Protein AF-A0A258KPZ6-F1 (afdb_monomer_lite)

Foldseek 3Di:
DDPVVVQVQQAADPVQQAQKKKKKWKDAFQKIWIWIWGQDPPPGIGTHDIDMDGDHGFHKIKIKMKMHHDQKIKIWMWMFHFDDDPPDTDTDIDIDIDITHDDD

Radius of gyration: 16.71 Å; chains: 1; bounding box: 47×38×44 Å

Sequence (104 aa):
VDASALMGKISTSAKDAQKGRWTLFAASSGKALSMNVVRDTVNGWRGAGLSQDRLAGFGTHQVGLGWRKDGKQISLSATRRKLRAQDYSERDIVYGVSLSIKPR

Structure (mmCIF, N/CA/C/O backbone):
data_AF-A0A258KPZ6-F1
#
_entry.id   AF-A0A258KPZ6-F1
#
loop_
_atom_site.group_PDB
_atom_site.id
_atom_site.type_symbol
_atom_site.label_atom_id
_atom_site.label_alt_id
_atom_site.label_comp_id
_atom_site.label_asym_id
_atom_site.label_entity_id
_atom_site.label_seq_id
_atom_site.pdbx_PDB_ins_code
_atom_site.Cartn_x
_atom_site.Cartn_y
_atom_site.Cartn_z
_atom_site.occupancy
_atom_site.B_iso_or_equiv
_atom_site.auth_seq_id
_atom_site.auth_comp_id
_atom_site.auth_asym_id
_atom_site.auth_atom_id
_atom_site.pdbx_PDB_model_num
ATOM 1 N N . VAL A 1 1 ? 4.515 27.184 1.332 1.00 46.12 1 VAL A N 1
ATOM 2 C CA . VAL A 1 1 ? 4.888 26.067 0.428 1.00 46.12 1 VAL A CA 1
ATOM 3 C C . VAL A 1 1 ? 3.713 25.788 -0.486 1.00 46.12 1 VAL A C 1
ATOM 5 O O . VAL A 1 1 ? 2.635 25.505 0.014 1.00 46.12 1 VAL A O 1
ATOM 8 N N . ASP A 1 2 ? 3.901 25.972 -1.790 1.00 44.72 2 ASP A N 1
ATOM 9 C CA . ASP A 1 2 ? 2.844 25.866 -2.798 1.00 44.72 2 ASP A CA 1
ATOM 10 C C . ASP A 1 2 ? 2.475 24.391 -3.038 1.00 44.72 2 ASP A C 1
ATOM 12 O O . ASP A 1 2 ? 3.324 23.577 -3.419 1.00 44.72 2 ASP A O 1
ATOM 16 N N . ALA A 1 3 ? 1.218 24.028 -2.769 1.00 47.84 3 ALA A N 1
ATOM 17 C CA . ALA A 1 3 ? 0.720 22.660 -2.913 1.00 47.84 3 ALA A CA 1
ATOM 18 C C . ALA A 1 3 ? 0.818 22.160 -4.366 1.00 47.84 3 ALA A C 1
ATOM 20 O O . ALA A 1 3 ? 1.029 20.967 -4.599 1.00 47.84 3 ALA A O 1
ATOM 21 N N . SER A 1 4 ? 0.759 23.073 -5.338 1.00 48.94 4 SER A N 1
ATOM 22 C CA . SER A 1 4 ? 0.881 22.766 -6.765 1.00 48.94 4 SER A CA 1
ATOM 23 C C . SER A 1 4 ? 2.313 22.371 -7.136 1.00 48.94 4 SER A C 1
ATOM 25 O O . SER A 1 4 ? 2.528 21.435 -7.908 1.00 48.94 4 SER A O 1
ATOM 27 N N . ALA A 1 5 ? 3.309 23.017 -6.521 1.00 46.22 5 ALA A N 1
ATOM 28 C CA . ALA A 1 5 ? 4.725 22.711 -6.731 1.00 46.22 5 ALA A CA 1
ATOM 29 C C . ALA A 1 5 ? 5.146 21.376 -6.087 1.00 46.22 5 ALA A C 1
ATOM 31 O O . ALA A 1 5 ? 6.032 20.688 -6.601 1.00 46.22 5 ALA A O 1
ATOM 32 N N . LEU A 1 6 ? 4.499 20.985 -4.983 1.00 48.56 6 LEU A N 1
ATOM 33 C CA . LEU A 1 6 ? 4.660 19.661 -4.375 1.00 48.56 6 LEU A CA 1
ATOM 34 C C . LEU A 1 6 ? 4.007 18.570 -5.234 1.00 48.56 6 LEU A C 1
ATOM 36 O O . LEU A 1 6 ? 4.647 17.560 -5.507 1.00 48.56 6 LEU A O 1
ATOM 40 N N . MET A 1 7 ? 2.791 18.792 -5.739 1.00 51.00 7 MET A N 1
ATOM 41 C CA . MET A 1 7 ? 2.100 17.847 -6.631 1.00 51.00 7 MET A CA 1
ATOM 42 C C . MET A 1 7 ? 2.850 17.617 -7.954 1.00 51.00 7 MET A C 1
ATOM 44 O O . MET A 1 7 ? 2.984 16.475 -8.394 1.00 51.00 7 MET A O 1
ATOM 48 N N . GLY A 1 8 ? 3.414 18.670 -8.559 1.00 47.12 8 GLY A N 1
ATOM 49 C CA . GLY A 1 8 ? 4.162 18.573 -9.820 1.00 47.12 8 GLY A CA 1
ATOM 50 C C . GLY A 1 8 ? 5.422 17.699 -9.740 1.00 47.12 8 GLY A C 1
ATOM 51 O O . GLY A 1 8 ? 5.745 16.989 -10.692 1.00 47.12 8 GLY A O 1
ATOM 52 N N . LYS A 1 9 ? 6.098 17.671 -8.582 1.00 52.47 9 LYS A N 1
ATOM 53 C CA . LYS A 1 9 ? 7.294 16.838 -8.336 1.00 52.47 9 LYS A CA 1
ATOM 54 C C . LYS A 1 9 ? 6.973 15.371 -8.024 1.00 52.47 9 LYS A C 1
ATOM 56 O O . LYS A 1 9 ? 7.876 14.539 -7.982 1.00 52.47 9 LYS A O 1
ATOM 61 N N . ILE A 1 10 ? 5.698 15.060 -7.800 1.00 55.62 10 ILE A N 1
ATOM 62 C CA . ILE A 1 10 ? 5.206 13.794 -7.249 1.00 55.62 10 ILE A CA 1
ATOM 63 C C . ILE A 1 10 ? 4.302 13.079 -8.289 1.00 55.62 10 ILE A C 1
ATOM 65 O O . ILE A 1 10 ? 3.500 12.211 -7.963 1.00 55.62 10 ILE A O 1
ATOM 69 N N . SER A 1 11 ? 4.435 13.401 -9.581 1.00 58.94 11 SER A N 1
ATOM 70 C CA . SER A 1 11 ? 3.661 12.760 -10.654 1.00 58.94 11 SER A CA 1
ATOM 71 C C . SER A 1 11 ? 4.271 11.416 -11.094 1.00 58.94 11 SER A C 1
ATOM 73 O O . SER A 1 11 ? 5.490 11.257 -11.212 1.00 58.94 11 SER A O 1
ATOM 75 N N . THR A 1 12 ? 3.419 10.408 -11.317 1.00 61.38 12 THR A N 1
ATOM 76 C CA . THR A 1 12 ? 3.823 9.115 -11.895 1.00 61.38 12 THR A CA 1
ATOM 77 C C . THR A 1 12 ? 3.878 9.213 -13.410 1.00 61.38 12 THR A C 1
ATOM 79 O O . THR A 1 12 ? 2.875 9.561 -14.032 1.00 61.38 12 THR A O 1
ATOM 82 N N . SER A 1 13 ? 4.992 8.818 -14.019 1.00 66.12 13 SER A N 1
ATOM 83 C CA . SER A 1 13 ? 5.068 8.627 -15.468 1.00 66.12 13 SER A CA 1
ATOM 84 C C . SER A 1 13 ? 4.642 7.208 -15.865 1.00 66.12 13 SER A C 1
ATOM 86 O O . SER A 1 13 ? 4.738 6.268 -15.073 1.00 66.12 13 SER A O 1
ATOM 88 N N . ALA A 1 14 ? 4.238 7.009 -17.123 1.00 65.81 14 ALA A N 1
ATOM 89 C CA . ALA A 1 14 ? 3.969 5.670 -17.661 1.00 65.81 14 ALA A CA 1
ATOM 90 C C . ALA A 1 14 ? 5.194 4.733 -17.568 1.00 65.81 14 ALA A C 1
ATOM 92 O O . ALA A 1 14 ? 5.042 3.527 -17.384 1.00 65.81 14 ALA A O 1
ATOM 93 N N . LYS A 1 15 ? 6.417 5.287 -17.617 1.00 68.69 15 LYS A N 1
ATOM 94 C CA . LYS A 1 15 ? 7.667 4.529 -17.436 1.00 68.69 15 LYS A CA 1
ATOM 95 C C . LYS A 1 15 ? 7.846 4.019 -16.003 1.00 68.69 15 LYS A C 1
ATOM 97 O O . LYS A 1 15 ? 8.430 2.958 -15.802 1.00 68.69 15 LYS A O 1
ATOM 102 N N . ASP A 1 16 ? 7.305 4.717 -15.005 1.00 70.56 16 ASP A N 1
ATOM 103 C CA . ASP A 1 16 ? 7.381 4.283 -13.604 1.00 70.56 16 ASP A CA 1
ATOM 104 C C . ASP A 1 16 ? 6.535 3.027 -13.335 1.00 70.56 16 ASP A C 1
ATOM 106 O O . ASP A 1 16 ? 6.857 2.246 -12.441 1.00 70.56 16 ASP A O 1
ATOM 110 N N . ALA A 1 17 ? 5.493 2.776 -14.138 1.00 68.56 17 ALA A N 1
ATOM 111 C CA . ALA A 1 17 ? 4.684 1.559 -14.034 1.00 68.56 17 ALA A CA 1
ATOM 112 C C . ALA A 1 17 ? 5.494 0.278 -14.321 1.00 68.56 17 ALA A C 1
ATOM 114 O O . ALA A 1 17 ? 5.187 -0.780 -13.768 1.00 68.56 17 ALA A O 1
ATOM 115 N N . GLN A 1 18 ? 6.548 0.391 -15.138 1.00 78.06 18 GLN A N 1
ATOM 116 C CA . GLN A 1 18 ? 7.459 -0.707 -15.476 1.00 78.06 18 GLN A CA 1
ATOM 117 C C . GLN A 1 18 ? 8.589 -0.875 -14.450 1.00 78.06 18 GLN A C 1
ATOM 119 O O . GLN A 1 18 ? 9.143 -1.961 -14.307 1.00 78.06 18 GLN A O 1
ATOM 124 N 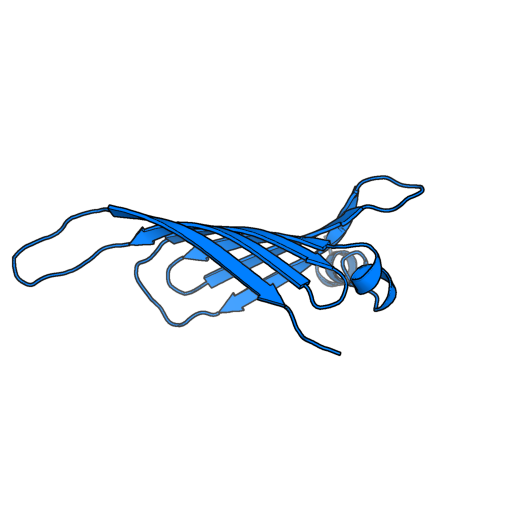N . LYS A 1 19 ? 8.938 0.175 -13.694 1.00 81.81 19 LYS A N 1
ATOM 125 C CA . LYS A 1 19 ? 10.012 0.124 -12.680 1.00 81.81 19 LYS A CA 1
ATOM 126 C C . LYS A 1 19 ? 9.595 -0.594 -11.391 1.00 81.81 19 LYS A C 1
ATOM 128 O O . LYS A 1 19 ? 10.444 -1.009 -10.607 1.00 81.81 19 LYS A O 1
ATOM 133 N N . GLY A 1 20 ? 8.294 -0.802 -11.205 1.00 85.81 20 GLY A N 1
ATOM 134 C CA . GLY A 1 20 ? 7.731 -1.323 -9.969 1.00 85.81 20 GLY A CA 1
ATOM 135 C C . GLY A 1 20 ? 7.582 -0.216 -8.929 1.00 85.81 20 GLY A C 1
ATOM 136 O O . GLY A 1 20 ? 8.514 0.534 -8.640 1.00 85.81 20 GLY A O 1
ATOM 137 N N . ARG A 1 21 ? 6.383 -0.105 -8.365 1.00 89.38 21 ARG A N 1
ATOM 138 C CA . ARG A 1 21 ? 5.988 0.971 -7.460 1.00 89.38 21 ARG A CA 1
ATOM 139 C C . ARG A 1 21 ? 5.508 0.392 -6.146 1.00 89.38 21 ARG A C 1
ATOM 141 O O . ARG A 1 21 ? 4.651 -0.490 -6.139 1.00 89.38 21 ARG A O 1
ATOM 148 N N . TRP A 1 22 ? 6.049 0.911 -5.058 1.00 91.50 22 TRP A N 1
ATOM 149 C CA . TRP A 1 22 ? 5.579 0.635 -3.712 1.00 91.50 22 TRP A CA 1
ATOM 150 C C . TRP A 1 22 ? 4.564 1.692 -3.296 1.00 91.50 22 TRP A C 1
ATOM 152 O O . TRP A 1 22 ? 4.712 2.865 -3.637 1.00 91.50 22 TRP A O 1
ATOM 162 N N . THR A 1 23 ? 3.546 1.278 -2.555 1.00 90.56 23 THR A N 1
ATOM 163 C CA . THR A 1 23 ? 2.475 2.141 -2.066 1.00 90.56 23 THR A CA 1
ATOM 164 C C . THR A 1 23 ? 2.286 1.899 -0.579 1.00 90.56 23 THR A C 1
ATOM 166 O O . THR A 1 23 ? 1.903 0.802 -0.190 1.00 90.56 23 THR A O 1
ATOM 169 N N . LEU A 1 24 ? 2.514 2.910 0.252 1.00 91.81 24 LEU A N 1
ATOM 170 C CA . LEU A 1 24 ? 2.064 2.913 1.640 1.00 91.81 24 LEU A CA 1
ATOM 171 C C . LEU A 1 24 ? 0.680 3.554 1.675 1.00 91.81 24 LEU A C 1
ATOM 173 O O . LEU A 1 24 ? 0.506 4.645 1.136 1.00 91.81 24 LEU A O 1
ATOM 177 N N . PHE A 1 25 ? -0.301 2.904 2.285 1.00 90.12 25 PHE A N 1
ATOM 178 C CA . PHE A 1 25 ? -1.649 3.448 2.394 1.00 90.12 25 PHE A CA 1
ATOM 179 C C . PHE A 1 25 ? -2.168 3.385 3.823 1.00 90.12 25 PHE A C 1
ATOM 181 O O . PHE A 1 25 ? -1.843 2.478 4.588 1.00 90.12 25 PHE A O 1
ATOM 188 N N . ALA A 1 26 ? -2.989 4.367 4.166 1.00 90.06 26 ALA A N 1
ATOM 189 C CA . ALA A 1 26 ? -3.708 4.451 5.419 1.00 90.06 26 ALA A CA 1
ATOM 190 C C . ALA A 1 26 ? -5.124 4.957 5.145 1.00 90.06 26 ALA A C 1
ATOM 192 O O . ALA A 1 26 ? -5.321 5.887 4.367 1.00 90.06 26 ALA A O 1
ATOM 193 N N . ALA A 1 27 ? -6.112 4.365 5.793 1.00 86.38 27 ALA A N 1
ATOM 194 C CA . ALA A 1 27 ? -7.497 4.781 5.712 1.00 86.38 27 ALA A CA 1
ATOM 195 C C . ALA A 1 27 ? -8.120 4.804 7.106 1.00 86.38 27 ALA A C 1
ATOM 197 O O . ALA A 1 27 ? -7.830 3.963 7.956 1.00 86.38 27 ALA A O 1
ATOM 198 N N . SER A 1 28 ? -8.991 5.773 7.340 1.00 83.19 28 SER A N 1
ATOM 199 C CA . SER A 1 28 ? -9.884 5.817 8.494 1.00 83.19 28 SER A CA 1
ATOM 200 C C . SER A 1 28 ? -11.275 6.249 8.037 1.00 83.19 28 SER A C 1
ATOM 202 O O . SER A 1 28 ? -11.496 6.504 6.848 1.00 83.19 28 SER A O 1
ATOM 204 N N . SER A 1 29 ? -12.232 6.335 8.963 1.00 73.19 29 SER A N 1
ATOM 205 C CA . SER A 1 29 ? -13.596 6.751 8.638 1.00 73.19 29 SER A CA 1
ATOM 206 C C . SER A 1 29 ? -13.607 8.082 7.875 1.00 73.19 29 SER A C 1
ATOM 208 O O . SER A 1 29 ? -13.350 9.143 8.445 1.00 73.19 29 SER A O 1
ATOM 210 N N . GLY A 1 30 ? -13.920 8.022 6.579 1.00 71.25 30 GLY A N 1
ATOM 211 C CA . GLY A 1 30 ? -14.081 9.197 5.725 1.00 71.25 30 GLY A CA 1
ATOM 212 C C . GLY A 1 30 ? -12.871 9.585 4.868 1.00 71.25 30 GLY A C 1
ATOM 213 O O . GLY A 1 30 ? -13.020 10.439 3.992 1.00 71.25 30 GLY A O 1
ATOM 214 N N . LYS A 1 31 ? -11.679 9.010 5.086 1.00 81.19 31 LYS A N 1
ATOM 215 C CA . LYS A 1 31 ? -10.454 9.407 4.366 1.00 81.19 31 LYS A CA 1
ATOM 216 C C . LYS A 1 31 ? -9.538 8.220 4.089 1.00 81.19 31 LYS A C 1
ATOM 218 O O . LYS A 1 31 ? -9.250 7.441 4.991 1.00 81.19 31 LYS A O 1
ATOM 223 N N . ALA A 1 32 ? -9.015 8.156 2.872 1.00 82.81 32 ALA A N 1
ATOM 224 C CA . ALA A 1 32 ? -7.871 7.336 2.504 1.00 82.81 32 ALA A CA 1
ATOM 225 C C . ALA A 1 32 ? -6.727 8.227 2.031 1.00 82.81 32 ALA A C 1
ATOM 227 O O . ALA A 1 32 ? -6.939 9.200 1.314 1.00 82.81 32 ALA A O 1
ATOM 228 N N . LEU A 1 33 ? -5.516 7.875 2.437 1.00 87.56 33 LEU A N 1
ATOM 229 C CA . LEU A 1 33 ? -4.265 8.491 2.037 1.00 87.56 33 LEU A CA 1
ATOM 230 C C . LEU A 1 33 ? -3.357 7.396 1.496 1.00 87.56 33 LEU A C 1
ATOM 232 O O . LEU A 1 33 ? -3.228 6.329 2.097 1.00 87.56 33 LEU A O 1
ATOM 236 N N . SER A 1 34 ? -2.698 7.664 0.379 1.00 84.50 34 SER A N 1
ATOM 237 C CA . SER A 1 34 ? -1.675 6.785 -0.163 1.00 84.50 34 SER A CA 1
ATOM 238 C C . SER A 1 34 ? -0.454 7.577 -0.602 1.00 84.50 34 SER A C 1
ATOM 240 O O . SER A 1 34 ? -0.558 8.675 -1.148 1.00 84.50 34 SER A O 1
ATOM 242 N N . MET A 1 35 ? 0.714 6.997 -0.358 1.00 87.94 35 MET A N 1
ATOM 243 C CA . MET A 1 35 ? 2.002 7.501 -0.795 1.00 87.94 35 MET A CA 1
ATOM 244 C C . MET A 1 35 ? 2.678 6.450 -1.655 1.00 87.94 35 MET A C 1
ATOM 246 O O . MET A 1 35 ? 2.817 5.296 -1.257 1.00 87.94 35 MET A O 1
ATOM 250 N N . ASN A 1 36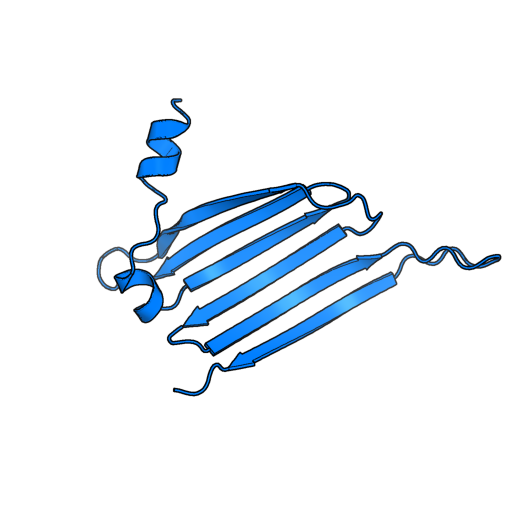 ? 3.125 6.865 -2.829 1.00 87.69 36 ASN A N 1
ATOM 251 C CA . ASN A 1 36 ? 3.784 6.012 -3.793 1.00 87.69 36 ASN A CA 1
ATOM 252 C C . ASN A 1 36 ? 5.271 6.346 -3.870 1.00 87.69 36 ASN A C 1
ATOM 254 O O . ASN A 1 36 ? 5.652 7.515 -3.936 1.00 87.69 36 ASN A O 1
ATOM 258 N N . VAL A 1 37 ? 6.107 5.317 -3.934 1.00 89.00 37 VAL A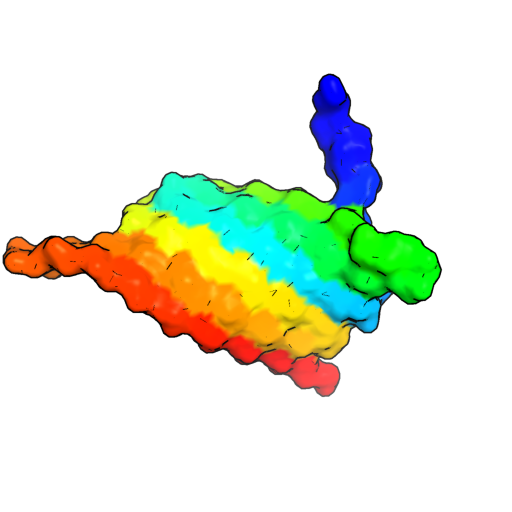 N 1
ATOM 259 C CA . VAL A 1 37 ? 7.551 5.440 -4.138 1.00 89.00 37 VAL A CA 1
ATOM 260 C C . VAL A 1 37 ? 8.015 4.447 -5.196 1.00 89.00 37 VAL A C 1
ATOM 262 O O . VAL A 1 37 ? 7.535 3.315 -5.279 1.00 89.00 37 VAL A O 1
ATOM 265 N N . VAL A 1 38 ? 8.938 4.884 -6.042 1.00 88.25 38 VAL A N 1
ATOM 266 C CA . VAL A 1 38 ? 9.523 4.084 -7.122 1.00 88.25 38 VAL A CA 1
ATOM 267 C C . VAL A 1 38 ? 11.021 4.021 -6.891 1.00 88.25 38 VAL A C 1
ATOM 269 O O . VAL A 1 38 ? 11.636 5.006 -6.479 1.00 88.25 38 VAL A O 1
ATOM 272 N N . ARG A 1 39 ? 11.615 2.859 -7.157 1.00 81.88 39 ARG A N 1
ATOM 273 C CA . ARG A 1 39 ? 13.067 2.718 -7.149 1.00 81.88 39 ARG A CA 1
ATOM 274 C C . ARG A 1 39 ? 13.606 3.135 -8.514 1.00 81.88 39 ARG A C 1
ATOM 276 O O . ARG A 1 39 ? 13.286 2.519 -9.528 1.00 81.88 39 ARG A O 1
ATOM 283 N N . ASP A 1 40 ? 14.395 4.196 -8.532 1.00 75.06 40 ASP A N 1
ATOM 284 C CA . ASP A 1 40 ? 15.180 4.609 -9.682 1.00 75.06 40 ASP A CA 1
ATOM 285 C C . ASP A 1 40 ? 16.556 3.931 -9.648 1.00 75.06 40 ASP A C 1
ATOM 287 O O . ASP A 1 40 ? 17.150 3.734 -8.586 1.00 75.06 40 ASP A O 1
ATOM 291 N N . THR A 1 41 ? 17.050 3.544 -10.819 1.00 71.06 41 THR A N 1
ATOM 292 C CA . THR A 1 41 ? 18.339 2.874 -10.990 1.00 71.06 41 THR A CA 1
ATOM 293 C C . THR A 1 41 ? 19.517 3.783 -10.653 1.00 71.06 41 THR A C 1
ATOM 295 O O . THR A 1 41 ? 20.551 3.280 -10.230 1.00 71.06 41 THR A O 1
ATOM 298 N N . VAL A 1 42 ? 19.367 5.100 -10.829 1.00 74.25 42 VAL A N 1
ATOM 299 C CA . VAL A 1 42 ? 20.460 6.072 -10.666 1.00 74.25 42 VAL A CA 1
ATOM 300 C C . VAL A 1 42 ? 20.360 6.814 -9.334 1.00 74.25 42 VAL A C 1
ATOM 302 O O . VAL A 1 42 ? 21.357 6.987 -8.646 1.00 74.25 42 VAL A O 1
ATOM 305 N N . ASN A 1 43 ? 19.147 7.210 -8.938 1.00 70.75 43 ASN A N 1
ATOM 306 C CA . ASN A 1 43 ? 18.929 8.126 -7.809 1.00 70.75 43 ASN A CA 1
ATOM 307 C C . ASN A 1 43 ? 18.318 7.459 -6.561 1.00 70.75 43 ASN A C 1
ATOM 309 O O . ASN A 1 43 ? 17.895 8.149 -5.636 1.00 70.75 43 ASN A O 1
ATOM 313 N N . GLY A 1 44 ? 18.234 6.124 -6.520 1.00 81.56 44 GLY A N 1
ATOM 314 C CA . GLY A 1 44 ? 17.670 5.401 -5.379 1.00 81.56 44 GLY A CA 1
ATOM 315 C C . GLY A 1 44 ? 16.146 5.531 -5.285 1.00 81.56 44 GLY A C 1
ATOM 316 O O . GLY A 1 44 ? 15.439 5.365 -6.275 1.00 81.56 44 GLY A O 1
ATOM 317 N N . TRP A 1 45 ? 15.598 5.763 -4.092 1.00 83.06 45 TRP A N 1
ATOM 318 C CA . TRP A 1 45 ? 14.146 5.870 -3.906 1.00 83.06 45 TRP A CA 1
ATOM 319 C C . TRP A 1 45 ? 13.640 7.270 -4.241 1.00 83.06 45 TRP A C 1
ATOM 321 O O . TRP A 1 45 ? 14.102 8.259 -3.679 1.00 83.06 45 TRP A O 1
ATOM 331 N N . ARG A 1 46 ? 12.636 7.348 -5.115 1.00 85.25 46 ARG A N 1
ATOM 332 C CA . ARG A 1 46 ? 11.994 8.603 -5.509 1.00 85.25 46 ARG A CA 1
ATOM 333 C C . ARG A 1 46 ? 10.507 8.581 -5.164 1.00 85.25 46 ARG A C 1
ATOM 335 O O . ARG A 1 46 ? 9.807 7.610 -5.459 1.00 85.25 46 ARG A O 1
ATOM 342 N N . GLY A 1 47 ? 10.020 9.679 -4.584 1.00 80.25 47 GLY A N 1
ATOM 343 C CA . GLY A 1 47 ? 8.589 9.925 -4.396 1.00 80.25 47 GLY A CA 1
ATOM 344 C C . GLY A 1 47 ? 7.853 9.966 -5.737 1.00 80.25 47 GLY A C 1
ATOM 345 O O . GLY A 1 47 ? 8.308 10.599 -6.689 1.00 80.25 47 GLY A O 1
ATOM 346 N N . ALA A 1 48 ? 6.730 9.264 -5.817 1.00 78.62 48 ALA A N 1
ATOM 347 C CA . ALA A 1 48 ? 6.008 9.008 -7.057 1.00 78.62 48 ALA A CA 1
ATOM 348 C C . ALA A 1 48 ? 4.487 9.084 -6.869 1.00 78.62 48 ALA A C 1
ATOM 350 O O . ALA A 1 48 ? 3.757 8.330 -7.495 1.00 78.62 48 ALA A O 1
ATOM 351 N N . GLY A 1 49 ? 3.985 9.900 -5.953 1.00 76.94 49 GLY A N 1
ATOM 352 C CA . GLY A 1 49 ? 2.545 10.111 -5.784 1.00 76.94 49 GLY A CA 1
ATOM 353 C C . GLY A 1 49 ? 2.157 10.332 -4.333 1.00 76.94 49 GLY A C 1
ATOM 354 O O . GLY A 1 49 ? 2.541 9.533 -3.485 1.00 76.94 49 GLY A O 1
ATOM 355 N N . LEU A 1 50 ? 1.330 11.338 -4.068 1.00 80.00 50 LEU A N 1
ATOM 356 C CA . LEU A 1 50 ? 0.432 11.352 -2.920 1.00 80.00 50 LEU A CA 1
ATOM 357 C C . LEU A 1 50 ? -0.990 11.408 -3.471 1.00 80.00 50 LEU A C 1
ATOM 359 O O . LEU A 1 50 ? -1.277 12.203 -4.363 1.00 80.00 50 LEU A O 1
ATOM 363 N N . SER A 1 51 ? -1.861 10.544 -2.972 1.00 76.19 51 SER A N 1
ATOM 364 C CA . SER A 1 51 ? -3.284 10.546 -3.307 1.00 76.19 51 SER A CA 1
ATOM 365 C C . SER A 1 51 ? -4.086 10.556 -2.015 1.00 76.19 51 SER A C 1
ATOM 367 O O . SER A 1 51 ? -3.731 9.887 -1.042 1.00 76.19 51 SER A O 1
ATOM 369 N N . GLN A 1 52 ? -5.148 11.356 -2.012 1.00 78.31 52 GLN A N 1
ATOM 370 C CA . GLN A 1 52 ? -6.112 11.417 -0.931 1.00 78.31 52 GLN A CA 1
ATOM 371 C C . GLN A 1 52 ? -7.508 11.253 -1.518 1.00 78.31 52 GLN A C 1
ATOM 373 O O . GLN A 1 52 ? -7.955 12.111 -2.276 1.00 78.31 52 GLN A O 1
ATOM 378 N N . ASP A 1 53 ? -8.208 10.208 -1.093 1.00 69.44 53 ASP A N 1
ATOM 379 C CA . ASP A 1 53 ? -9.567 9.920 -1.535 1.00 69.44 53 ASP A CA 1
ATOM 380 C C . ASP A 1 53 ? -10.539 10.045 -0.357 1.00 69.44 53 ASP A C 1
ATOM 382 O O . ASP A 1 53 ? -10.237 9.682 0.787 1.00 69.44 53 ASP A O 1
ATOM 386 N N . ARG A 1 54 ? -11.733 10.585 -0.623 1.00 65.88 54 ARG A N 1
ATOM 387 C CA . ARG A 1 54 ? -12.808 10.677 0.370 1.00 65.88 54 ARG A CA 1
ATOM 388 C C . ARG A 1 54 ? -13.603 9.376 0.340 1.00 65.88 54 ARG A C 1
ATOM 390 O O . ARG A 1 54 ? -14.306 9.104 -0.626 1.00 65.88 54 ARG A O 1
ATOM 397 N N . LEU A 1 55 ? -13.476 8.573 1.390 1.00 61.41 55 LEU A N 1
ATOM 398 C CA . LEU A 1 55 ? -14.213 7.316 1.514 1.00 61.41 55 LEU A CA 1
ATOM 399 C C . LEU A 1 55 ? -15.570 7.551 2.181 1.00 61.41 55 LEU A C 1
ATOM 401 O O . LEU A 1 55 ? -15.725 8.477 2.978 1.00 61.41 55 LEU A O 1
ATOM 405 N N . ALA A 1 56 ? -16.550 6.693 1.900 1.00 49.28 56 ALA A N 1
ATOM 406 C CA . ALA A 1 56 ? -17.750 6.625 2.727 1.00 49.28 56 ALA A CA 1
ATOM 407 C C . ALA A 1 56 ? -17.352 6.259 4.172 1.00 49.28 56 ALA A C 1
ATOM 409 O O . ALA A 1 56 ? -16.413 5.494 4.406 1.00 49.28 56 ALA A O 1
ATOM 410 N N . GLY A 1 57 ? -18.005 6.879 5.156 1.00 52.50 57 GLY A N 1
ATOM 411 C CA . GLY A 1 57 ? -17.623 6.760 6.560 1.00 52.50 57 GLY A CA 1
ATOM 412 C C . GLY A 1 57 ? -17.887 5.362 7.117 1.00 52.50 57 GLY A C 1
ATOM 413 O O . GLY A 1 57 ? -19.007 5.063 7.512 1.00 52.50 57 GLY A O 1
ATOM 414 N N . PHE A 1 58 ? -16.844 4.541 7.225 1.00 50.44 58 PHE A N 1
ATOM 415 C CA . PHE A 1 58 ? -16.869 3.282 7.972 1.00 50.44 58 PHE A CA 1
ATOM 416 C C . PHE A 1 58 ? -15.889 3.372 9.144 1.00 50.44 58 PHE A C 1
ATOM 418 O O . PHE A 1 58 ? -14.774 3.860 8.983 1.00 50.44 58 PHE A O 1
ATOM 425 N N . GLY A 1 59 ? -16.296 2.935 10.341 1.00 57.16 59 GLY A N 1
ATOM 426 C CA . GLY A 1 59 ? -15.543 3.064 11.604 1.00 57.16 59 GLY A CA 1
ATOM 427 C C . GLY A 1 59 ? -14.262 2.221 11.715 1.00 57.16 59 GLY A C 1
ATOM 428 O O . GLY A 1 59 ? -13.880 1.823 12.815 1.00 57.16 59 GLY A O 1
ATOM 429 N N . THR A 1 60 ? -13.619 1.906 10.595 1.00 72.38 60 THR A N 1
ATOM 430 C CA . THR A 1 60 ? -12.449 1.036 10.489 1.00 72.38 60 THR A CA 1
ATOM 431 C C . THR A 1 60 ? -11.195 1.854 10.203 1.00 72.38 60 THR A C 1
ATOM 433 O O . THR A 1 60 ? -11.233 2.791 9.409 1.00 72.38 60 THR A O 1
ATOM 436 N N . HIS A 1 61 ? -10.081 1.486 10.831 1.00 86.06 61 HIS A N 1
ATOM 437 C CA . HIS A 1 61 ? -8.760 2.037 10.529 1.00 86.06 61 HIS A CA 1
ATOM 438 C C . HIS A 1 61 ? -7.955 0.966 9.805 1.00 86.06 61 HIS A C 1
ATOM 440 O O . HIS A 1 61 ? -7.819 -0.141 10.319 1.00 86.06 61 HIS A O 1
ATOM 446 N N . GLN A 1 62 ? -7.420 1.281 8.637 1.00 88.25 62 GLN A N 1
ATOM 447 C CA . GLN A 1 62 ? -6.633 0.366 7.825 1.00 88.25 62 GLN A CA 1
ATOM 448 C C . GLN A 1 62 ? -5.288 0.996 7.509 1.00 88.25 62 GLN A C 1
ATOM 450 O O . GLN A 1 62 ? -5.213 2.177 7.191 1.00 88.25 62 GLN A O 1
ATOM 455 N N . VAL A 1 63 ? -4.230 0.201 7.558 1.00 92.25 63 VAL A N 1
ATOM 456 C CA . VAL A 1 63 ? -2.917 0.570 7.032 1.00 92.25 63 VAL A CA 1
ATOM 457 C C . VAL A 1 63 ? -2.365 -0.587 6.221 1.00 92.25 63 VAL A C 1
ATOM 459 O O . VAL A 1 63 ? -2.694 -1.746 6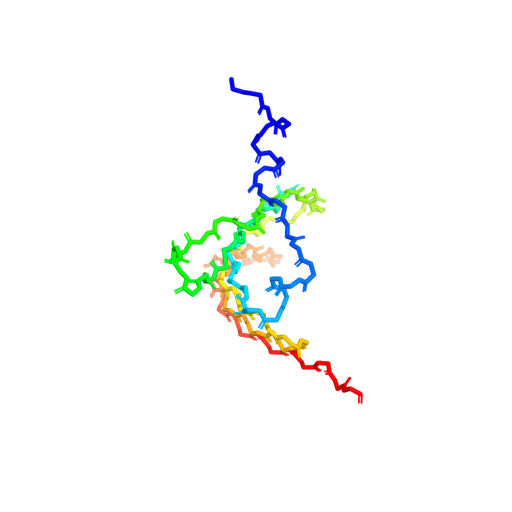.484 1.00 92.25 63 VAL A O 1
ATOM 462 N N . GLY A 1 64 ? -1.524 -0.304 5.240 1.00 91.62 64 GLY A N 1
ATOM 463 C CA . GLY A 1 64 ? -0.905 -1.363 4.464 1.00 91.62 64 GLY A CA 1
ATOM 464 C C . GLY A 1 64 ? 0.162 -0.893 3.500 1.00 91.62 64 GLY A C 1
ATOM 465 O O . GLY A 1 64 ? 0.361 0.298 3.266 1.00 91.62 64 GLY A O 1
ATOM 466 N N . LEU A 1 65 ? 0.852 -1.879 2.944 1.00 94.19 65 LEU A N 1
ATOM 467 C CA . LEU A 1 65 ? 1.905 -1.723 1.959 1.00 94.19 65 LEU A CA 1
ATOM 468 C C . LEU A 1 65 ? 1.539 -2.551 0.730 1.00 94.19 65 LEU A C 1
ATOM 470 O O . LEU A 1 65 ? 1.188 -3.724 0.838 1.00 94.19 65 LEU A O 1
ATOM 474 N N . GLY A 1 66 ? 1.633 -1.943 -0.441 1.00 92.69 66 GLY A N 1
ATOM 475 C CA . GLY A 1 66 ? 1.458 -2.596 -1.726 1.00 92.69 66 GLY A CA 1
ATOM 476 C C . GLY A 1 66 ? 2.705 -2.477 -2.584 1.00 92.69 66 GLY A C 1
ATOM 477 O O . GLY A 1 66 ? 3.461 -1.516 -2.471 1.00 92.69 66 GLY A O 1
ATOM 478 N N . TRP A 1 67 ? 2.885 -3.434 -3.481 1.00 91.69 67 TRP A N 1
ATOM 479 C CA . TRP A 1 67 ? 3.825 -3.356 -4.586 1.00 91.69 67 TRP A CA 1
ATOM 480 C C . TRP A 1 67 ? 3.107 -3.693 -5.886 1.00 91.69 67 TRP A C 1
ATOM 482 O O . TRP A 1 67 ? 2.316 -4.635 -5.939 1.00 91.69 67 TRP A O 1
ATOM 492 N N . ARG A 1 68 ? 3.385 -2.931 -6.945 1.00 89.81 68 ARG A N 1
ATOM 493 C CA . ARG A 1 68 ? 2.804 -3.132 -8.273 1.00 89.81 68 ARG A CA 1
ATOM 494 C C . ARG A 1 68 ? 3.852 -2.986 -9.364 1.00 89.81 68 ARG A C 1
ATOM 496 O O . ARG A 1 68 ? 4.563 -1.987 -9.388 1.00 89.81 68 ARG A O 1
ATOM 503 N N . LYS A 1 69 ? 3.889 -3.923 -10.309 1.00 89.06 69 LYS A N 1
ATOM 504 C CA . LYS A 1 69 ? 4.736 -3.879 -11.509 1.00 89.06 69 LYS A CA 1
ATOM 505 C C . LYS A 1 69 ? 4.088 -4.672 -12.640 1.00 89.06 69 LYS A C 1
ATOM 507 O O . LYS A 1 69 ? 3.599 -5.769 -12.396 1.00 89.06 69 LYS A O 1
ATOM 512 N N . ASP A 1 70 ? 4.094 -4.139 -13.861 1.00 87.56 70 ASP A N 1
ATOM 513 C CA . ASP A 1 70 ? 3.687 -4.864 -15.081 1.00 87.56 70 ASP A CA 1
ATOM 514 C C . ASP A 1 70 ? 2.331 -5.590 -14.971 1.00 87.56 70 ASP A C 1
ATOM 516 O O . ASP A 1 70 ? 2.187 -6.750 -15.347 1.00 87.56 70 ASP A O 1
ATOM 520 N N . GLY A 1 71 ? 1.325 -4.929 -14.390 1.00 84.06 71 GLY A N 1
ATOM 521 C CA . GLY A 1 71 ? -0.010 -5.518 -14.208 1.00 84.06 71 GLY A CA 1
ATOM 522 C C . GLY A 1 71 ? -0.122 -6.547 -13.074 1.00 84.06 71 GLY A C 1
ATOM 523 O O . GLY A 1 71 ? -1.216 -7.053 -12.832 1.00 84.06 71 GLY A O 1
ATOM 524 N N . LYS A 1 72 ? 0.963 -6.819 -12.343 1.00 91.00 72 LYS A N 1
ATOM 525 C CA . LYS A 1 72 ? 0.984 -7.617 -11.111 1.00 91.00 72 LYS A CA 1
ATOM 526 C C . LYS A 1 72 ? 0.956 -6.691 -9.905 1.00 91.00 72 LYS A C 1
ATOM 528 O O . LYS A 1 72 ? 1.648 -5.673 -9.891 1.00 91.00 72 LYS A O 1
ATOM 533 N N . GLN A 1 73 ? 0.177 -7.038 -8.894 1.00 93.31 73 GLN A N 1
ATOM 534 C CA . GLN A 1 73 ? 0.079 -6.299 -7.645 1.00 93.31 73 GLN A CA 1
ATOM 535 C C . GLN A 1 73 ? -0.027 -7.266 -6.473 1.00 93.31 73 GLN A C 1
ATOM 537 O O . GLN A 1 73 ? -0.814 -8.203 -6.524 1.00 93.31 73 GLN A O 1
ATOM 542 N N . ILE A 1 74 ? 0.717 -6.994 -5.408 1.00 95.44 74 ILE A N 1
ATOM 543 C CA . ILE A 1 74 ? 0.575 -7.657 -4.113 1.00 95.44 74 ILE A CA 1
ATOM 544 C C . ILE A 1 74 ? 0.448 -6.599 -3.020 1.00 95.44 74 ILE A C 1
ATOM 546 O O . ILE A 1 74 ? 1.067 -5.540 -3.115 1.00 95.44 74 ILE A O 1
ATOM 550 N N . SER A 1 75 ? -0.349 -6.853 -1.989 1.00 93.44 75 SER A N 1
ATOM 551 C CA . SER A 1 75 ? -0.434 -5.964 -0.833 1.00 93.44 75 SER A CA 1
ATOM 552 C C . SER A 1 75 ? -0.669 -6.709 0.467 1.00 93.44 75 SER A C 1
ATOM 554 O O . SER A 1 75 ? -1.389 -7.705 0.499 1.00 93.44 75 SER A O 1
ATOM 556 N N . LEU A 1 76 ? -0.113 -6.155 1.536 1.00 95.19 76 LEU A N 1
ATOM 557 C CA . LEU A 1 76 ? -0.311 -6.563 2.918 1.00 95.19 76 LEU A CA 1
ATOM 558 C C . LEU A 1 76 ? -1.002 -5.427 3.666 1.00 95.19 76 LEU A C 1
ATOM 560 O O . LEU A 1 76 ? -0.652 -4.260 3.483 1.00 95.19 76 LEU A O 1
ATOM 564 N N . SER A 1 77 ? -1.974 -5.752 4.51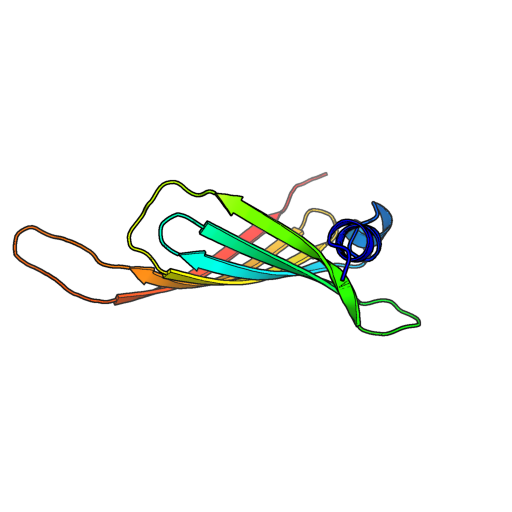0 1.00 92.06 77 SER A N 1
ATOM 565 C CA . SER A 1 77 ? -2.710 -4.757 5.290 1.00 92.06 77 SER A CA 1
ATOM 566 C C . SER A 1 77 ? -3.038 -5.246 6.692 1.00 92.06 77 SER A C 1
ATOM 568 O O . SER A 1 77 ? -3.184 -6.445 6.920 1.00 92.06 77 SER A O 1
ATOM 570 N N . ALA A 1 78 ? -3.180 -4.300 7.612 1.00 90.88 78 ALA A N 1
ATOM 571 C CA . ALA A 1 78 ? -3.731 -4.500 8.940 1.00 90.88 78 ALA A CA 1
ATOM 572 C C . ALA A 1 78 ? -4.921 -3.555 9.109 1.00 90.88 78 ALA A C 1
ATOM 574 O O . ALA A 1 78 ? -4.804 -2.343 8.914 1.00 90.88 78 ALA A O 1
ATOM 575 N N . THR A 1 79 ? -6.075 -4.115 9.453 1.00 88.69 79 THR A N 1
ATOM 576 C CA . THR A 1 79 ? -7.327 -3.374 9.592 1.00 88.69 79 THR A CA 1
ATOM 577 C C . THR A 1 79 ? -7.872 -3.568 10.991 1.00 88.69 79 THR A C 1
ATOM 579 O O . THR A 1 79 ? -8.267 -4.671 11.360 1.00 88.69 79 THR A O 1
ATOM 582 N N . ARG A 1 80 ? -7.930 -2.490 11.768 1.00 86.44 80 ARG A N 1
ATOM 583 C CA . ARG A 1 80 ? -8.715 -2.448 12.996 1.00 86.44 80 ARG A CA 1
ATOM 584 C C . ARG A 1 80 ? -10.158 -2.164 12.619 1.00 86.44 80 ARG A C 1
ATOM 586 O O . ARG A 1 80 ? -10.463 -1.091 12.088 1.00 86.44 80 ARG A O 1
ATOM 593 N N . ARG A 1 81 ? -11.050 -3.091 12.941 1.00 78.81 81 ARG A N 1
ATOM 594 C CA . ARG A 1 81 ? -12.489 -2.907 12.757 1.00 78.81 81 ARG A CA 1
ATOM 595 C C . ARG A 1 81 ? -13.196 -2.890 14.107 1.00 78.81 81 ARG A C 1
ATOM 597 O O . ARG A 1 81 ? -12.692 -3.385 15.110 1.00 78.81 81 ARG A O 1
ATOM 604 N N . LYS A 1 82 ? -14.344 -2.218 14.136 1.00 73.12 82 LYS A N 1
ATOM 605 C CA . LYS A 1 82 ? -15.283 -2.294 15.251 1.00 73.12 82 LYS A CA 1
ATOM 606 C C . LYS A 1 82 ? -16.501 -3.036 14.736 1.00 73.12 82 LYS A C 1
ATOM 608 O O . LYS A 1 82 ? -17.297 -2.456 14.000 1.00 73.12 82 LYS A O 1
ATOM 613 N N . LEU A 1 83 ? -16.618 -4.308 15.093 1.00 63.56 83 LEU A N 1
ATOM 614 C CA . LEU A 1 83 ? -17.842 -5.058 14.862 1.00 63.56 83 LEU A CA 1
ATOM 615 C C . LEU A 1 83 ? -18.837 -4.633 15.942 1.00 63.56 83 LEU A C 1
ATOM 617 O O . LEU A 1 83 ? -18.540 -4.687 17.133 1.00 63.56 83 LEU A O 1
ATOM 621 N N . ARG A 1 84 ? -19.992 -4.117 15.521 1.00 58.44 84 ARG A N 1
ATOM 622 C CA . ARG A 1 84 ? -21.140 -3.938 16.410 1.00 58.44 84 ARG A CA 1
ATOM 623 C C . ARG A 1 84 ? -22.089 -5.094 16.128 1.00 58.44 84 ARG A C 1
ATOM 625 O O . ARG A 1 84 ? -22.901 -4.994 15.217 1.00 58.44 84 ARG A O 1
ATOM 632 N N . ALA A 1 85 ? -21.929 -6.193 16.855 1.00 55.28 85 ALA A N 1
ATOM 633 C CA . ALA A 1 85 ? -22.981 -7.195 16.973 1.00 55.28 85 ALA A CA 1
ATOM 634 C C . ALA A 1 85 ? -23.828 -6.845 18.204 1.00 55.28 85 ALA A C 1
ATOM 636 O O . ALA A 1 85 ? -23.319 -6.221 19.134 1.00 55.28 85 ALA A O 1
ATOM 637 N N . GLN A 1 86 ? -25.112 -7.201 18.173 1.00 55.81 86 GLN A N 1
ATOM 638 C CA . GLN A 1 86 ? -26.168 -6.685 19.055 1.00 55.81 86 GLN A CA 1
ATOM 639 C C . GLN A 1 86 ? -25.858 -6.797 20.566 1.00 55.81 86 GLN A C 1
ATOM 641 O O . GLN A 1 86 ? -26.329 -5.947 21.308 1.00 55.81 86 GLN A O 1
ATOM 646 N N . ASP A 1 87 ? -24.959 -7.708 20.973 1.00 55.38 87 ASP A N 1
ATOM 647 C CA . ASP A 1 87 ? -24.464 -7.863 22.355 1.00 55.38 87 ASP A CA 1
ATOM 648 C C . ASP A 1 87 ? -22.928 -8.030 22.480 1.00 55.38 87 ASP A C 1
ATOM 650 O O . ASP A 1 87 ? -22.412 -8.345 23.550 1.00 55.38 87 ASP A O 1
ATOM 654 N N . TYR A 1 88 ? -22.157 -7.803 21.406 1.00 45.81 88 TYR A N 1
ATOM 655 C CA . TYR A 1 88 ? -20.698 -8.000 21.387 1.00 45.81 88 TYR A CA 1
ATOM 656 C C . TYR A 1 88 ? -19.976 -6.795 20.768 1.00 45.81 88 TYR A C 1
ATOM 658 O O . TYR A 1 88 ? -20.155 -6.466 19.593 1.00 45.81 88 TYR A O 1
ATOM 666 N N . SER A 1 89 ? -19.118 -6.144 21.563 1.00 55.97 89 SER A N 1
ATOM 667 C CA . SER A 1 89 ? -18.233 -5.058 21.119 1.00 55.97 89 SER A CA 1
ATOM 668 C C . SER A 1 89 ? -16.773 -5.476 21.262 1.00 55.97 89 SER A C 1
ATOM 670 O O . SER A 1 89 ? -16.062 -5.001 22.150 1.00 55.97 89 SER A O 1
ATOM 672 N N . GLU A 1 90 ? -16.310 -6.326 20.354 1.00 63.19 90 GLU A N 1
ATOM 673 C CA . GLU A 1 90 ? -14.901 -6.695 20.277 1.00 63.19 90 GLU A CA 1
ATOM 674 C C . GLU A 1 90 ? -14.138 -5.787 19.305 1.00 63.19 90 GLU A C 1
ATOM 676 O O . GLU A 1 90 ? -14.656 -5.328 18.281 1.00 63.19 90 GLU A O 1
ATOM 681 N N . ARG A 1 91 ? -12.892 -5.471 19.668 1.00 70.75 91 ARG A N 1
ATOM 682 C CA . ARG A 1 91 ? -11.944 -4.770 18.799 1.00 70.75 91 ARG A CA 1
ATOM 683 C C . ARG A 1 91 ? -10.955 -5.797 18.291 1.00 70.75 91 ARG A C 1
ATOM 685 O O . ARG A 1 91 ? -10.070 -6.200 19.038 1.00 70.75 91 ARG A O 1
ATOM 692 N N . ASP A 1 92 ? -11.081 -6.166 17.030 1.00 81.56 92 ASP A N 1
ATOM 693 C CA . ASP A 1 92 ? -10.191 -7.106 16.371 1.00 81.56 92 ASP A CA 1
ATOM 694 C C . ASP A 1 92 ? -9.310 -6.411 15.322 1.00 81.56 92 ASP A C 1
ATOM 696 O O . ASP A 1 92 ? -9.603 -5.323 14.803 1.00 81.56 92 ASP A O 1
ATOM 700 N N . ILE A 1 93 ? -8.163 -7.038 15.057 1.00 86.19 93 ILE A N 1
ATOM 701 C CA . ILE A 1 93 ? -7.236 -6.651 13.996 1.00 86.19 93 ILE A CA 1
ATOM 702 C C . ILE A 1 93 ? -7.244 -7.773 12.967 1.00 86.19 93 ILE A C 1
ATOM 704 O O . ILE A 1 93 ? -6.928 -8.916 13.280 1.00 86.19 93 ILE A O 1
ATOM 708 N N . VAL A 1 94 ? -7.584 -7.428 11.730 1.00 88.19 94 VAL A N 1
ATOM 709 C CA . VAL A 1 94 ? -7.555 -8.347 10.595 1.00 88.19 94 VAL A CA 1
ATOM 710 C C . VAL A 1 94 ? -6.321 -8.059 9.759 1.00 88.19 94 VAL A C 1
ATOM 712 O O . VAL A 1 94 ? -6.138 -6.935 9.284 1.00 88.19 94 VAL A O 1
ATOM 715 N N . TYR A 1 95 ? -5.501 -9.083 9.549 1.00 91.69 95 TYR A N 1
ATOM 716 C CA . TYR A 1 95 ? -4.413 -9.045 8.581 1.00 91.69 95 TYR A CA 1
ATOM 717 C C . TYR A 1 95 ? -4.917 -9.552 7.232 1.00 91.69 95 TYR A C 1
ATOM 719 O O . TYR A 1 95 ? -5.594 -10.574 7.159 1.00 91.69 95 TYR A O 1
ATOM 727 N N . GLY A 1 96 ? -4.605 -8.825 6.164 1.00 90.94 96 GLY A N 1
ATOM 728 C CA . GLY A 1 96 ? -5.040 -9.156 4.811 1.00 90.94 96 GLY A CA 1
ATOM 729 C C . GLY A 1 96 ? -3.868 -9.225 3.848 1.00 90.94 96 GLY A C 1
ATOM 730 O O . GLY A 1 96 ? -3.027 -8.326 3.837 1.00 90.94 96 GLY A O 1
ATOM 731 N N . VAL A 1 97 ? -3.861 -10.257 3.008 1.00 93.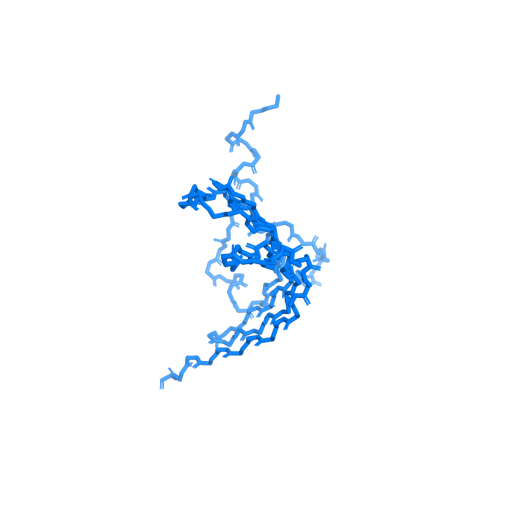69 97 VAL A N 1
ATOM 732 C CA . VAL A 1 97 ? -2.969 -10.388 1.852 1.00 93.69 97 VAL A CA 1
ATOM 733 C C . VAL A 1 97 ? -3.828 -10.347 0.595 1.00 93.69 97 VAL A C 1
ATOM 735 O O . VAL A 1 97 ? -4.841 -11.035 0.519 1.00 93.69 97 VAL A O 1
ATOM 738 N N . SER A 1 98 ? -3.441 -9.541 -0.389 1.00 92.25 98 SER A N 1
ATOM 739 C CA . SER A 1 98 ? -4.117 -9.481 -1.688 1.00 92.25 98 SER A CA 1
ATOM 740 C C . SER A 1 98 ? -3.104 -9.618 -2.812 1.00 92.25 98 SER A C 1
ATOM 742 O O . SER A 1 98 ? -2.037 -9.009 -2.761 1.00 92.25 98 SER A O 1
ATOM 744 N N . LEU A 1 99 ? -3.451 -10.416 -3.819 1.00 93.69 99 LEU A N 1
ATOM 745 C CA . LEU A 1 99 ? -2.685 -10.628 -5.039 1.00 93.69 99 LEU A CA 1
ATOM 746 C C . LEU A 1 99 ? -3.616 -10.404 -6.231 1.00 93.69 99 LEU A C 1
ATOM 748 O O . LEU A 1 99 ? -4.706 -10.964 -6.294 1.00 93.69 99 LEU A O 1
ATOM 752 N N . SER A 1 100 ? -3.175 -9.598 -7.189 1.00 92.62 100 SER A N 1
ATOM 753 C CA . SER A 1 100 ? -3.880 -9.352 -8.441 1.00 92.62 100 SER A CA 1
ATOM 754 C C . SER A 1 100 ? -2.901 -9.454 -9.599 1.00 92.62 100 SER A C 1
ATOM 756 O O . SER A 1 100 ? -1.812 -8.877 -9.566 1.00 92.62 100 SER A O 1
ATOM 758 N N . ILE A 1 101 ? -3.279 -10.208 -10.625 1.00 92.62 101 ILE A N 1
ATOM 759 C CA . ILE A 1 101 ? -2.490 -10.400 -11.838 1.00 92.62 101 ILE A CA 1
ATOM 760 C C . ILE A 1 101 ? -3.424 -10.121 -13.005 1.00 92.62 101 ILE A C 1
ATOM 762 O O . ILE A 1 101 ? -4.438 -10.797 -13.156 1.00 92.62 101 ILE A O 1
ATOM 766 N N . LYS A 1 102 ? -3.091 -9.124 -13.826 1.00 90.31 102 LYS A N 1
ATOM 767 C CA . LYS A 1 102 ? -3.784 -8.884 -15.090 1.00 90.31 102 LYS A CA 1
ATOM 768 C C . LYS A 1 102 ? -3.089 -9.690 -16.199 1.00 90.31 102 LYS A C 1
ATOM 770 O O . LYS A 1 102 ? -1.935 -9.373 -16.500 1.00 90.31 102 LYS A O 1
ATOM 775 N N . PRO A 1 103 ? -3.737 -10.718 -16.778 1.00 78.62 103 PRO A N 1
ATOM 776 C CA . PRO A 1 103 ? -3.197 -11.403 -17.947 1.00 78.62 103 PRO A CA 1
ATOM 777 C C . PRO A 1 103 ? -3.150 -10.444 -19.146 1.00 78.62 103 PRO A C 1
ATOM 779 O O . PRO A 1 103 ? -3.933 -9.491 -19.214 1.00 78.62 103 PRO A O 1
ATOM 782 N N . ARG A 1 104 ? -2.166 -10.656 -20.025 1.00 65.31 104 ARG A N 1
ATOM 783 C CA . ARG A 1 104 ? -1.984 -9.897 -21.268 1.00 65.31 104 ARG A CA 1
ATOM 784 C C . ARG A 1 104 ? -2.875 -10.439 -22.369 1.00 65.31 104 ARG A C 1
ATOM 786 O O . ARG A 1 104 ? -3.014 -11.678 -22.417 1.00 65.31 104 ARG A O 1
#

Secondary structure (DSSP, 8-state):
--HHHHHHTTPPPTTHHHH-EEEEEEEETTEEEEEEEEEETTTEEEEEEEEEE-----S-EEEEEEEEETTEEEEEEEEEEE--BTTB--EEEEEEEEEEE---

pLDDT: mean 76.35, std 15.19, range [44.72, 95.44]